Protein AF-A0A212UH85-F1 (afdb_monomer)

Nearest PDB structures (foldseek):
  5zw9-assembly1_A  TM=4.963E-01  e=9.815E-01  Salmonella enterica
  8fmw-assembly1_W  TM=6.168E-01  e=3.465E+00  Borreliella burgdorferi B31
  7vt0-assembly1_B  TM=3.261E-01  e=3.089E+00  Homo sapiens

Foldseek 3Di:
DQDKWKWWQFPVLDIHIDDPDDDDDPGQTFKMKTWDFDDQPPVNQETDTDIWIAGSVRHTDPFCWDDDPQKTKGKDGPVPQDDDDPDCPDSYKDWIWIWIAGNVRDIDIDIFIDHDRDCVSVVLVSQLVVCCVVPNDSVVSNVVSVVVD

Solvent-accessible surface area (backbone atoms only — not comparable to full-atom values): 8834 Å² total; per-residue (Å²): 134,87,74,64,48,42,29,42,29,30,74,82,62,50,65,44,71,67,56,101,78,68,85,73,70,100,53,56,62,60,30,33,40,38,41,37,67,73,50,60,41,99,82,70,40,37,64,46,65,51,76,47,37,20,38,68,85,69,48,73,45,93,52,56,58,48,80,52,99,60,32,42,36,38,47,59,55,76,91,69,39,79,72,86,70,94,78,83,86,62,75,58,56,35,68,48,48,32,39,35,34,41,79,89,68,52,76,47,79,47,78,34,69,28,70,64,100,71,64,53,34,56,50,50,50,39,52,32,53,51,39,18,70,77,73,41,60,57,69,56,21,50,52,55,56,63,70,79,108

Organism: NCBI:txid89968

pLDDT: mean 71.27, std 12.76, range [41.94, 88.5]

Radius of gyration: 15.38 Å; Cα contacts (8 Å, |Δi|>4): 253; chains: 1; bounding box: 40×34×36 Å

Mean predicted aligned error: 9.51 Å

Secondary structure (DSSP, 8-state):
----EEEEEETTS-EEE--TT----SSPEEEEEEEEEEEE-TTSS-EEEEEEEEETTS-EESSSEEEETTEEEEEPPGGGSPPPPS----TTEEEEEEEEE-TTS-EEEEEEEEESSS-HHHHHHHHHHHHHHHHS-HHHHHHHHHH--

Structure (mmCIF, N/CA/C/O backbone):
data_AF-A0A212UH85-F1
#
_entry.id   AF-A0A212UH85-F1
#
loop_
_atom_site.group_PDB
_atom_site.id
_atom_site.type_symbol
_atom_site.label_atom_id
_atom_site.label_alt_id
_atom_site.label_comp_id
_atom_site.label_asym_id
_atom_site.label_entity_id
_atom_site.label_seq_id
_atom_site.pdbx_PDB_ins_code
_atom_site.Cartn_x
_atom_site.Cartn_y
_atom_site.Cartn_z
_atom_site.occupancy
_atom_site.B_iso_or_equiv
_atom_site.auth_seq_id
_atom_site.auth_comp_id
_atom_site.auth_asym_id
_atom_site.auth_atom_id
_atom_site.pdbx_PDB_model_num
ATOM 1 N N . MET A 1 1 ? 11.930 -10.480 -16.626 1.00 49.50 1 MET A N 1
ATOM 2 C CA . MET A 1 1 ? 10.853 -9.567 -17.062 1.00 49.50 1 MET A CA 1
ATOM 3 C C . MET A 1 1 ? 10.078 -9.143 -15.832 1.00 49.50 1 MET A C 1
ATOM 5 O O . MET A 1 1 ? 9.666 -10.017 -15.081 1.00 49.50 1 MET A O 1
ATOM 9 N N . HIS A 1 2 ? 9.948 -7.841 -15.584 1.00 57.91 2 HIS A N 1
ATOM 10 C CA . HIS A 1 2 ? 9.034 -7.328 -14.560 1.00 57.91 2 HIS A CA 1
ATOM 11 C C . HIS A 1 2 ? 7.666 -7.155 -15.212 1.00 57.91 2 HIS A C 1
ATOM 13 O O . HIS A 1 2 ? 7.590 -6.634 -16.323 1.00 57.91 2 HIS A O 1
ATOM 19 N N . SER A 1 3 ? 6.616 -7.647 -14.564 1.00 61.59 3 SER A N 1
ATOM 20 C CA . SER A 1 3 ? 5.264 -7.659 -15.124 1.00 61.59 3 SER A CA 1
ATOM 21 C C . SER A 1 3 ? 4.370 -6.730 -14.326 1.00 61.59 3 SER A C 1
ATOM 23 O O . SER A 1 3 ? 4.424 -6.739 -13.097 1.00 61.59 3 SER A O 1
ATOM 25 N N . ASN A 1 4 ? 3.533 -5.970 -15.028 1.00 73.19 4 ASN A N 1
ATOM 26 C CA . ASN A 1 4 ? 2.427 -5.239 -14.421 1.00 73.19 4 ASN A CA 1
ATOM 27 C C . ASN A 1 4 ? 1.501 -6.227 -13.708 1.00 73.19 4 ASN A C 1
ATOM 29 O O . ASN A 1 4 ? 1.344 -7.371 -14.145 1.00 73.19 4 ASN A O 1
ATOM 33 N N . PHE A 1 5 ? 0.895 -5.796 -12.609 1.00 74.44 5 PHE A N 1
ATOM 34 C CA . PHE A 1 5 ? -0.055 -6.621 -11.873 1.00 74.44 5 PHE A CA 1
ATOM 35 C C . PHE A 1 5 ? -1.123 -5.768 -11.206 1.00 74.44 5 PHE A C 1
ATOM 37 O O . PHE A 1 5 ? -0.920 -4.584 -10.936 1.00 74.44 5 PHE A O 1
ATOM 44 N N . VAL A 1 6 ? -2.258 -6.400 -10.925 1.00 79.00 6 VAL A N 1
ATOM 45 C CA . VAL A 1 6 ? -3.351 -5.806 -10.160 1.00 79.00 6 VAL A CA 1
ATOM 46 C C . VAL A 1 6 ? -3.398 -6.480 -8.800 1.00 79.00 6 VAL A C 1
ATOM 48 O O . VAL A 1 6 ? -3.231 -7.693 -8.700 1.00 79.00 6 VAL A O 1
ATOM 51 N N . MET A 1 7 ? -3.618 -5.702 -7.751 1.00 81.25 7 MET A N 1
ATOM 52 C CA . MET A 1 7 ? -3.973 -6.221 -6.437 1.00 81.25 7 MET A CA 1
ATOM 53 C C . MET A 1 7 ? -5.423 -5.873 -6.132 1.00 81.25 7 MET A C 1
ATOM 55 O O . MET A 1 7 ? -5.834 -4.739 -6.370 1.00 81.25 7 MET A O 1
ATOM 59 N N . ALA A 1 8 ? -6.172 -6.823 -5.587 1.00 82.69 8 ALA A N 1
ATOM 60 C CA . ALA A 1 8 ? -7.470 -6.571 -4.984 1.00 82.69 8 ALA A CA 1
ATOM 61 C C . ALA A 1 8 ? -7.296 -6.320 -3.487 1.00 82.69 8 ALA A C 1
ATOM 63 O O . ALA A 1 8 ? -6.553 -7.036 -2.813 1.00 82.69 8 ALA A O 1
ATOM 64 N N . VAL A 1 9 ? -7.988 -5.305 -2.984 1.00 79.75 9 VAL A N 1
ATOM 65 C CA . VAL A 1 9 ? -8.064 -4.963 -1.565 1.00 79.75 9 VAL A CA 1
ATOM 66 C C . VAL A 1 9 ? -9.442 -5.362 -1.068 1.00 79.75 9 VAL A C 1
ATOM 68 O O . VAL A 1 9 ? -10.449 -4.906 -1.607 1.00 79.75 9 VAL A O 1
ATOM 71 N N . TYR A 1 10 ? -9.485 -6.204 -0.046 1.00 81.50 10 TYR A N 1
ATOM 72 C CA . TYR A 1 10 ? -10.713 -6.734 0.530 1.00 81.50 10 TYR A CA 1
ATOM 73 C C . TYR A 1 10 ? -11.102 -5.975 1.795 1.00 81.50 10 TYR A C 1
ATOM 75 O O . TYR A 1 10 ? -10.247 -5.453 2.513 1.00 81.50 10 TYR A O 1
ATOM 83 N N . SER A 1 11 ? -12.393 -5.973 2.121 1.00 78.56 11 SER A N 1
ATOM 84 C CA . SER A 1 11 ? -12.940 -5.360 3.335 1.00 78.56 11 SER A CA 1
ATOM 85 C C . SER A 1 11 ? -12.400 -5.980 4.632 1.00 78.56 11 SER A C 1
ATOM 87 O O . SER A 1 11 ? -12.463 -5.357 5.685 1.00 78.56 11 SER A O 1
ATOM 89 N N . THR A 1 12 ? -11.796 -7.172 4.568 1.00 75.88 12 THR A N 1
ATOM 90 C CA . THR A 1 12 ? -11.076 -7.833 5.677 1.00 75.88 12 THR A CA 1
ATOM 91 C C . THR A 1 12 ? -9.681 -7.256 5.951 1.00 75.88 1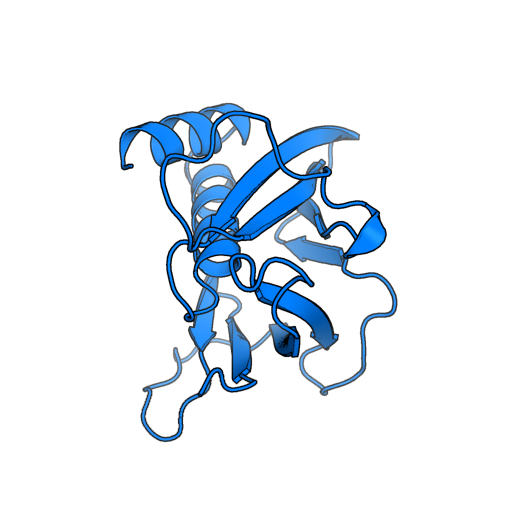2 THR A C 1
ATOM 93 O O . THR A 1 12 ? -9.008 -7.658 6.912 1.00 75.88 12 THR A O 1
ATOM 96 N N . GLY A 1 13 ? -9.210 -6.350 5.092 1.00 68.12 13 GLY A N 1
ATOM 97 C CA . GLY A 1 13 ? -7.858 -5.787 5.125 1.00 68.12 13 GLY A CA 1
ATOM 98 C C . GLY A 1 13 ? -6.807 -6.664 4.469 1.00 68.12 13 GLY A C 1
ATOM 99 O O . GLY A 1 13 ? -5.613 -6.394 4.583 1.00 68.12 13 GLY A O 1
ATOM 100 N N . GLU A 1 14 ? -7.236 -7.718 3.782 1.00 74.06 14 GLU A N 1
ATOM 101 C CA . GLU A 1 14 ? -6.358 -8.518 2.945 1.00 74.06 14 GLU A CA 1
ATOM 102 C C . GLU A 1 14 ? -6.138 -7.815 1.605 1.00 74.06 14 GLU A C 1
ATOM 104 O O . GLU A 1 14 ? -7.068 -7.292 0.993 1.00 74.06 14 GLU A O 1
ATOM 109 N N . ALA A 1 15 ? -4.890 -7.817 1.144 1.00 76.81 15 ALA A N 1
ATOM 110 C CA . ALA A 1 15 ? -4.525 -7.373 -0.191 1.00 76.81 15 ALA A CA 1
ATOM 111 C C . ALA A 1 15 ? -3.916 -8.559 -0.934 1.00 76.81 15 ALA A C 1
ATOM 113 O O . ALA A 1 15 ? -2.888 -9.095 -0.517 1.00 76.81 15 ALA A O 1
ATOM 114 N N . VAL A 1 16 ? -4.569 -8.976 -2.015 1.00 77.06 16 VAL A N 1
ATOM 115 C CA . VAL A 1 16 ? -4.200 -10.170 -2.779 1.00 77.06 16 VAL A CA 1
ATOM 116 C C . VAL A 1 16 ? -3.815 -9.747 -4.183 1.00 77.06 16 VAL A C 1
ATOM 118 O O . VAL A 1 16 ? -4.550 -9.019 -4.854 1.00 77.06 16 VAL A O 1
ATOM 121 N N . LYS A 1 17 ? -2.649 -10.194 -4.643 1.00 77.88 17 LYS A N 1
ATOM 122 C CA . LYS A 1 17 ? -2.240 -9.998 -6.030 1.00 77.88 17 LYS A CA 1
ATOM 123 C C . LYS A 1 17 ? -3.134 -10.863 -6.909 1.00 77.88 17 LYS A C 1
ATOM 125 O O . LYS A 1 17 ? -3.091 -12.080 -6.829 1.00 77.88 17 LYS A O 1
ATOM 130 N N . LEU A 1 18 ? -3.889 -10.251 -7.809 1.00 75.38 18 LEU A N 1
ATOM 131 C CA . LEU A 1 18 ? -4.705 -10.994 -8.755 1.00 75.38 18 LEU A CA 1
ATOM 132 C C . LEU A 1 18 ? -3.789 -11.733 -9.733 1.00 75.38 18 LEU A C 1
ATOM 134 O O . LEU A 1 18 ? -3.230 -11.165 -10.672 1.00 75.38 18 LEU A O 1
ATOM 138 N N . THR A 1 19 ? -3.613 -13.021 -9.473 1.00 70.75 19 THR A N 1
ATOM 139 C CA . THR A 1 19 ? -3.060 -13.991 -10.412 1.00 70.75 19 THR A CA 1
ATOM 140 C C . THR A 1 19 ? -4.150 -15.004 -10.749 1.00 70.75 19 THR A C 1
ATOM 142 O O . THR A 1 19 ? -5.119 -15.151 -10.009 1.00 70.75 19 THR A O 1
ATOM 145 N N . LEU A 1 20 ? -4.009 -15.708 -11.873 1.00 55.16 20 LEU A N 1
ATOM 146 C CA . LEU A 1 20 ? -5.010 -16.653 -12.396 1.00 55.16 20 LEU A CA 1
ATOM 147 C C . LEU A 1 20 ? -5.396 -17.809 -11.440 1.00 55.16 20 LEU A C 1
ATOM 149 O O . LEU A 1 20 ? -6.263 -18.598 -11.801 1.00 55.16 20 LEU A O 1
ATOM 153 N N . ALA A 1 21 ? -4.775 -17.950 -10.262 1.00 51.28 21 ALA A N 1
ATOM 154 C CA . ALA A 1 21 ? -4.855 -19.164 -9.448 1.00 51.28 21 ALA A CA 1
ATOM 155 C C . ALA A 1 21 ? -5.148 -18.966 -7.945 1.00 51.28 21 ALA A C 1
ATOM 157 O O . ALA A 1 21 ? -5.154 -19.955 -7.212 1.00 51.28 21 ALA A O 1
ATOM 158 N N . GLU A 1 22 ? -5.388 -17.749 -7.450 1.00 60.25 22 GLU A N 1
ATOM 159 C CA . GLU A 1 22 ? -5.558 -17.542 -6.002 1.00 60.25 22 GLU A CA 1
ATOM 160 C C . GLU A 1 22 ? -7.024 -17.595 -5.554 1.00 60.25 22 GLU A C 1
ATOM 162 O O . GLU A 1 22 ? -7.920 -17.022 -6.177 1.00 60.25 22 GLU A O 1
ATOM 167 N N . ARG A 1 23 ? -7.272 -18.301 -4.439 1.00 58.94 23 ARG A N 1
ATOM 168 C CA . ARG A 1 23 ? -8.564 -18.260 -3.747 1.00 58.94 23 ARG A CA 1
ATOM 169 C C . ARG A 1 23 ? -8.757 -16.856 -3.199 1.00 58.94 23 ARG A C 1
ATOM 171 O O . ARG A 1 23 ? -8.034 -16.437 -2.300 1.00 58.94 23 ARG A O 1
ATOM 178 N N . LEU A 1 24 ? -9.750 -16.165 -3.738 1.00 65.06 24 LEU A N 1
ATOM 179 C CA . LEU A 1 24 ? -10.157 -14.870 -3.225 1.00 65.06 24 LEU A CA 1
ATOM 180 C C . LEU A 1 24 ? -10.747 -15.066 -1.819 1.00 65.06 24 LEU A C 1
ATOM 182 O O . LEU A 1 24 ? -11.526 -16.007 -1.616 1.00 65.06 24 LEU A O 1
ATOM 186 N N . PRO A 1 25 ? -10.400 -14.205 -0.851 1.00 64.50 25 PRO A N 1
ATOM 187 C CA . PRO A 1 25 ? -11.142 -14.095 0.392 1.00 64.50 25 PRO A CA 1
ATOM 188 C C . PRO A 1 25 ? -12.635 -13.968 0.083 1.00 64.50 25 PRO A C 1
ATOM 190 O O . PRO A 1 25 ? -13.013 -13.249 -0.839 1.00 64.50 25 PRO A O 1
ATOM 193 N N . GLY A 1 26 ? -13.502 -14.632 0.851 1.00 72.00 26 GLY A N 1
ATOM 194 C CA . GLY A 1 26 ? -14.964 -14.514 0.714 1.00 72.00 26 GLY A CA 1
ATOM 195 C C . GLY A 1 26 ? -15.524 -13.141 1.120 1.00 72.00 26 GLY A C 1
ATOM 196 O O . GLY A 1 26 ? -16.677 -13.046 1.525 1.00 72.00 26 GLY A O 1
ATOM 197 N N . ALA A 1 27 ? -14.692 -12.103 1.081 1.00 79.94 27 ALA A N 1
ATOM 198 C CA . ALA A 1 27 ? -14.965 -10.746 1.512 1.00 79.94 27 ALA A CA 1
ATOM 199 C C . ALA A 1 27 ? -15.204 -9.822 0.309 1.00 79.94 27 ALA A C 1
ATOM 201 O O . ALA A 1 27 ? -14.827 -10.130 -0.822 1.00 79.94 27 ALA A O 1
ATOM 202 N N . GLU A 1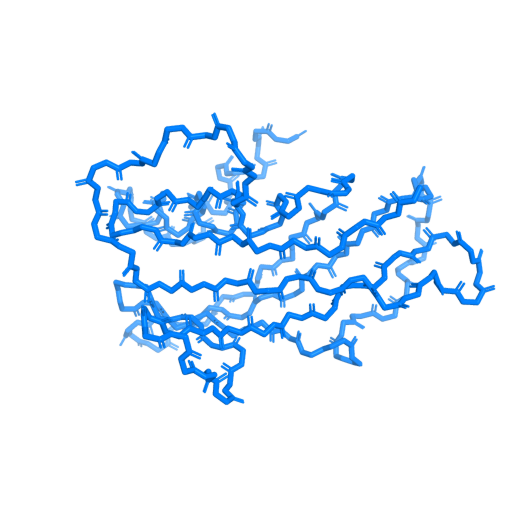 28 ? -15.829 -8.671 0.554 1.00 84.25 28 GLU A N 1
ATOM 203 C CA . GLU A 1 28 ? -16.076 -7.666 -0.483 1.00 84.25 28 GLU A CA 1
ATOM 204 C C . GLU A 1 28 ? -14.762 -7.003 -0.916 1.00 84.25 28 GLU A C 1
ATOM 206 O O . GLU A 1 28 ? -13.949 -6.629 -0.073 1.00 84.25 28 GLU A O 1
ATOM 211 N N . VAL A 1 29 ? -14.558 -6.823 -2.223 1.00 84.06 29 VAL A N 1
ATOM 212 C CA . VAL A 1 29 ? -13.458 -6.002 -2.745 1.00 84.06 29 VAL A CA 1
ATOM 213 C C . VAL A 1 29 ? -13.843 -4.531 -2.644 1.00 84.06 29 VAL A C 1
ATOM 215 O O . VAL A 1 29 ? -14.901 -4.133 -3.124 1.00 84.06 29 VAL A O 1
ATOM 218 N N . ILE A 1 30 ? -12.970 -3.720 -2.052 1.00 80.50 30 ILE A N 1
ATOM 219 C CA . ILE A 1 30 ? -13.202 -2.285 -1.842 1.00 80.50 30 ILE A CA 1
ATOM 220 C C . ILE A 1 30 ? -12.383 -1.405 -2.790 1.00 80.50 30 ILE A C 1
ATOM 222 O O . ILE A 1 30 ? -12.803 -0.296 -3.110 1.00 80.50 30 ILE A O 1
ATOM 226 N N . ALA A 1 31 ? -11.234 -1.893 -3.262 1.00 82.44 31 ALA A N 1
ATOM 227 C CA . ALA A 1 31 ? -10.385 -1.175 -4.204 1.00 82.44 31 ALA A CA 1
ATOM 228 C C . ALA A 1 31 ? -9.497 -2.138 -4.998 1.00 82.44 31 ALA A C 1
ATOM 230 O O . ALA A 1 31 ? -9.157 -3.229 -4.532 1.00 82.44 31 ALA A O 1
ATOM 231 N N . PHE A 1 32 ? -9.052 -1.686 -6.166 1.00 82.88 32 PHE A N 1
ATOM 232 C CA . PHE A 1 32 ? -7.979 -2.312 -6.925 1.00 82.88 32 PHE A CA 1
ATOM 233 C C . PHE A 1 32 ? -6.783 -1.376 -7.044 1.00 82.88 32 PHE A C 1
ATOM 235 O O . PHE A 1 32 ? -6.914 -0.160 -7.176 1.00 82.88 32 PHE A O 1
ATOM 242 N N . ILE A 1 33 ? -5.591 -1.962 -7.033 1.00 79.81 33 ILE A N 1
ATOM 243 C CA . ILE A 1 33 ? -4.331 -1.240 -7.190 1.00 79.81 33 ILE A CA 1
ATOM 244 C C . ILE A 1 33 ? -3.631 -1.804 -8.412 1.00 79.81 33 ILE A C 1
ATOM 246 O O . ILE A 1 33 ? -3.182 -2.950 -8.401 1.00 79.81 33 ILE A O 1
ATOM 250 N N . HIS A 1 34 ? -3.540 -1.007 -9.470 1.00 78.25 34 HIS A N 1
ATOM 251 C CA . HIS A 1 34 ? -2.754 -1.356 -10.642 1.00 78.25 34 HIS A CA 1
ATOM 252 C C . HIS A 1 34 ? -1.322 -0.866 -10.451 1.00 78.25 34 HIS A C 1
ATOM 254 O O . HIS A 1 34 ? -1.079 0.334 -10.327 1.00 78.25 34 HIS A O 1
ATOM 260 N N . CYS A 1 35 ? -0.385 -1.806 -10.433 1.00 75.00 35 CYS A N 1
ATOM 261 C CA . CYS A 1 35 ? 1.042 -1.557 -10.326 1.00 75.00 35 CYS A CA 1
ATOM 262 C C . CYS A 1 35 ? 1.662 -1.698 -11.717 1.00 75.00 35 CYS A C 1
ATOM 264 O O . CYS A 1 35 ? 1.772 -2.811 -12.240 1.00 75.00 35 CYS A O 1
ATOM 266 N N . VAL A 1 36 ? 2.074 -0.579 -12.308 1.00 71.56 36 VAL A N 1
ATOM 267 C CA . VAL A 1 36 ? 2.696 -0.548 -13.634 1.00 71.56 36 VAL A CA 1
ATOM 268 C C . VAL A 1 36 ? 4.197 -0.416 -13.474 1.00 71.56 36 VAL A C 1
ATOM 270 O O . VAL A 1 36 ? 4.686 0.544 -12.882 1.00 71.56 36 VAL A O 1
ATOM 273 N N . TYR A 1 37 ? 4.928 -1.382 -14.016 1.00 67.25 37 TYR A N 1
ATOM 274 C CA . TYR A 1 37 ? 6.363 -1.283 -14.187 1.00 67.25 37 TYR A CA 1
ATOM 275 C C . TYR A 1 37 ? 6.668 -0.299 -15.318 1.00 67.25 37 TYR A C 1
ATOM 277 O O . TYR A 1 37 ? 6.266 -0.520 -16.457 1.00 67.25 37 TYR A O 1
ATOM 285 N N . ASP A 1 38 ? 7.364 0.787 -14.992 1.00 62.91 38 ASP A N 1
ATOM 286 C CA . ASP A 1 38 ? 7.622 1.874 -15.939 1.00 62.91 38 ASP A CA 1
ATOM 287 C C . ASP A 1 38 ? 8.967 1.671 -16.662 1.00 62.91 38 ASP A C 1
ATOM 289 O O . ASP A 1 38 ? 9.015 1.439 -17.866 1.00 62.91 38 ASP A O 1
ATOM 293 N N . ALA A 1 39 ? 10.079 1.664 -15.921 1.00 54.81 39 ALA A N 1
ATOM 294 C CA . ALA A 1 39 ? 11.416 1.402 -16.459 1.00 54.81 39 ALA A CA 1
ATOM 295 C C . ALA A 1 39 ? 12.430 1.175 -15.324 1.00 54.81 39 ALA A C 1
ATOM 297 O O . ALA A 1 39 ? 12.179 1.583 -14.178 1.00 54.81 39 ALA A O 1
ATOM 298 N N . PRO A 1 40 ? 13.599 0.561 -15.604 1.00 56.09 40 PRO A N 1
ATOM 299 C CA . PRO A 1 40 ? 14.738 0.712 -14.714 1.00 56.09 40 PRO A CA 1
ATOM 300 C C . PRO A 1 40 ? 15.195 2.181 -14.714 1.00 56.09 40 PRO A C 1
ATOM 302 O O . PRO A 1 40 ? 15.033 2.897 -15.703 1.00 56.09 40 PRO A O 1
ATOM 305 N N . THR A 1 41 ? 15.793 2.651 -13.621 1.00 52.03 41 THR A N 1
ATOM 306 C CA . THR A 1 41 ? 16.522 3.925 -13.632 1.00 52.03 41 THR A CA 1
ATOM 307 C C . THR A 1 41 ? 17.569 3.949 -14.743 1.00 52.03 41 THR A C 1
ATOM 309 O O . THR A 1 41 ? 18.063 2.890 -15.126 1.00 52.03 41 THR A O 1
ATOM 312 N N . PRO A 1 42 ? 18.030 5.135 -15.183 1.00 51.00 42 PRO A N 1
ATOM 313 C CA . PRO A 1 42 ? 19.202 5.244 -16.058 1.00 51.00 42 PRO A CA 1
ATOM 314 C C . PRO A 1 42 ? 20.434 4.482 -15.531 1.00 51.00 42 PRO A C 1
ATOM 316 O O . PRO A 1 42 ? 21.269 4.031 -16.303 1.00 51.00 42 PRO A O 1
ATOM 319 N N . SER A 1 43 ? 20.529 4.290 -14.209 1.00 54.03 43 SER A N 1
ATOM 320 C CA . SER A 1 43 ? 21.568 3.488 -13.553 1.00 54.03 43 SER A CA 1
ATOM 321 C C . SER A 1 43 ? 21.345 1.968 -13.589 1.00 54.03 43 SER A C 1
ATOM 323 O O . SER A 1 43 ? 22.187 1.235 -13.080 1.00 54.03 43 SER A O 1
ATOM 325 N N . GLY A 1 44 ? 20.219 1.481 -14.120 1.00 49.78 44 GLY A N 1
ATOM 326 C CA . GLY A 1 44 ? 19.867 0.059 -14.227 1.00 49.78 44 GLY A CA 1
ATOM 327 C C . GLY A 1 44 ? 19.521 -0.634 -12.905 1.00 49.78 44 GLY A C 1
ATOM 328 O O . GLY A 1 44 ? 19.259 -1.832 -12.896 1.00 49.78 44 GLY A O 1
ATOM 329 N N . LYS A 1 45 ? 19.549 0.098 -11.789 1.00 49.31 45 LYS A N 1
ATOM 330 C CA . LYS A 1 45 ? 19.571 -0.469 -10.433 1.00 49.31 45 LYS A CA 1
ATOM 331 C C . LYS A 1 45 ? 18.295 -0.231 -9.624 1.00 49.31 45 LYS A C 1
ATOM 333 O O . LYS A 1 45 ? 18.098 -0.892 -8.616 1.00 49.31 45 LYS A O 1
ATOM 338 N N . ASN A 1 46 ? 17.413 0.677 -10.043 1.00 48.84 46 ASN A N 1
ATOM 339 C CA . ASN A 1 46 ? 16.128 0.864 -9.367 1.00 48.84 46 ASN A CA 1
ATOM 340 C C . ASN A 1 46 ? 14.981 0.633 -10.342 1.00 48.84 46 ASN A C 1
ATOM 342 O O . ASN A 1 46 ? 15.090 0.939 -11.524 1.00 48.84 46 ASN A O 1
ATOM 346 N N . HIS A 1 47 ? 13.870 0.120 -9.828 1.00 53.34 47 HIS A N 1
ATOM 347 C CA . HIS A 1 47 ? 12.645 -0.104 -10.583 1.00 53.34 47 HIS A CA 1
ATOM 348 C C . HIS A 1 47 ? 11.601 0.902 -10.111 1.00 53.34 47 HIS A C 1
ATOM 350 O O . HIS A 1 47 ? 11.343 0.997 -8.911 1.00 53.34 47 HIS A O 1
ATOM 356 N N . TYR A 1 48 ? 11.007 1.643 -11.043 1.00 55.09 48 TYR A N 1
ATOM 357 C CA . TYR A 1 48 ? 9.871 2.503 -10.734 1.00 55.09 48 TYR A CA 1
ATOM 358 C C . TYR A 1 48 ? 8.572 1.761 -11.005 1.00 55.09 48 TYR A C 1
ATOM 360 O O . TYR A 1 48 ? 8.398 1.178 -12.077 1.00 55.09 48 TYR A O 1
ATOM 368 N N . TYR A 1 49 ? 7.666 1.828 -10.035 1.00 59.31 49 TYR A N 1
ATOM 369 C CA . TYR A 1 49 ? 6.277 1.459 -10.235 1.00 59.31 49 TYR A CA 1
ATOM 370 C C . TYR A 1 49 ? 5.429 2.721 -10.161 1.00 59.31 49 TYR A C 1
ATOM 372 O O . TYR A 1 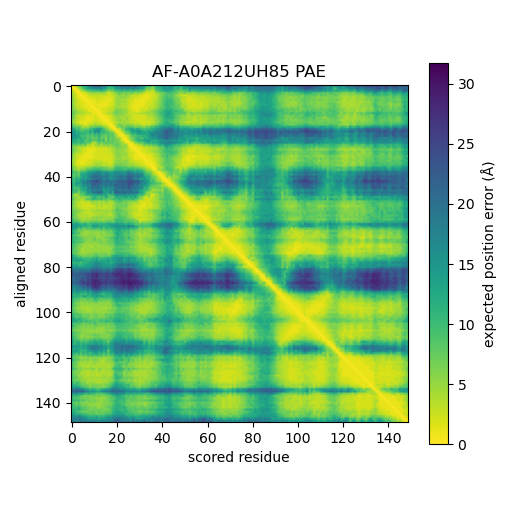49 ? 5.545 3.487 -9.206 1.00 59.31 49 TYR A O 1
ATOM 380 N N . SER A 1 50 ? 4.598 2.961 -11.168 1.00 65.06 50 SER A N 1
ATOM 381 C CA . SER A 1 50 ? 3.469 3.870 -11.006 1.00 65.06 50 SER A CA 1
ATOM 382 C C . SER A 1 50 ? 2.278 3.071 -10.489 1.00 65.06 50 SER A C 1
ATOM 384 O O . SER A 1 50 ? 2.137 1.875 -10.761 1.00 65.06 50 SER A O 1
ATOM 386 N N . TYR A 1 51 ? 1.447 3.732 -9.691 1.00 71.25 51 TYR A N 1
ATOM 387 C CA . TYR A 1 51 ? 0.246 3.131 -9.135 1.00 71.25 51 TYR A CA 1
ATOM 388 C C . TYR A 1 51 ? -0.966 3.901 -9.617 1.00 71.25 51 TYR A C 1
ATOM 390 O O . TYR A 1 51 ? -0.937 5.129 -9.713 1.00 71.25 51 TYR A O 1
ATOM 398 N N . SER A 1 52 ? -2.025 3.170 -9.922 1.00 77.00 52 SER A N 1
ATOM 399 C CA . SER A 1 52 ? -3.356 3.727 -10.124 1.00 77.00 52 SER A CA 1
ATOM 400 C C . SER A 1 52 ? -4.309 2.985 -9.206 1.00 77.00 52 SER A C 1
ATOM 402 O O . SER A 1 52 ? -4.308 1.753 -9.172 1.00 77.00 52 SER A O 1
ATOM 404 N N . LEU A 1 53 ? -5.062 3.748 -8.421 1.00 80.00 53 LEU A N 1
ATOM 405 C CA . LEU A 1 53 ? -6.112 3.219 -7.567 1.00 80.00 53 LEU A CA 1
ATOM 406 C C . LEU A 1 53 ? -7.420 3.237 -8.341 1.00 80.00 53 LEU A C 1
ATOM 408 O O . LEU A 1 53 ? -7.725 4.212 -9.026 1.00 80.00 53 LEU A O 1
ATOM 412 N N . PHE A 1 54 ? -8.176 2.162 -8.206 1.00 82.94 54 PHE A N 1
ATOM 413 C CA . PHE A 1 54 ? -9.511 2.028 -8.753 1.00 82.94 54 PHE A CA 1
ATOM 414 C C . PHE A 1 54 ? -10.458 1.613 -7.637 1.00 82.94 54 PHE A C 1
ATOM 416 O O . PHE A 1 54 ? -10.059 0.886 -6.723 1.00 82.94 54 PHE A O 1
ATOM 423 N N . ASP A 1 55 ? -11.699 2.069 -7.702 1.00 82.94 55 ASP A N 1
ATOM 424 C CA . ASP A 1 55 ? -12.749 1.585 -6.818 1.00 82.94 55 ASP A CA 1
ATOM 425 C C . ASP A 1 55 ? -13.170 0.149 -7.196 1.00 82.94 55 ASP A C 1
ATOM 427 O O . ASP A 1 55 ? -12.649 -0.464 -8.134 1.00 82.94 55 ASP A O 1
ATOM 431 N N . LYS A 1 56 ? -14.145 -0.406 -6.473 1.00 80.44 56 LYS A N 1
ATOM 432 C CA . LYS A 1 56 ? -14.683 -1.747 -6.748 1.00 80.44 56 LYS A CA 1
ATOM 433 C C . LYS A 1 56 ? -15.377 -1.897 -8.111 1.00 80.44 56 LYS A C 1
ATOM 435 O O . LYS A 1 56 ? -15.579 -3.024 -8.555 1.00 80.44 56 LYS A O 1
ATOM 440 N N . ASN A 1 57 ? -15.722 -0.791 -8.771 1.00 84.00 57 ASN A N 1
ATOM 441 C CA . ASN A 1 57 ? -16.327 -0.751 -10.103 1.00 84.00 57 ASN A CA 1
ATOM 442 C C . ASN A 1 57 ? -15.287 -0.514 -11.212 1.00 84.00 57 ASN A C 1
ATOM 444 O O . ASN A 1 57 ? -15.664 -0.354 -12.371 1.00 84.00 57 ASN A O 1
ATOM 448 N N . PHE A 1 58 ? -13.992 -0.529 -10.876 1.00 79.50 58 PHE A N 1
ATOM 449 C CA . PHE A 1 58 ? -12.883 -0.205 -11.775 1.00 79.50 58 PHE A CA 1
ATOM 450 C C . PHE A 1 58 ? -12.871 1.252 -12.267 1.00 79.50 58 PHE A C 1
ATOM 452 O O . PHE A 1 58 ? -12.243 1.557 -13.283 1.00 79.50 58 PHE A O 1
ATOM 459 N N . GLU A 1 59 ? -13.500 2.175 -11.540 1.00 85.50 59 GLU A N 1
ATOM 460 C CA . GLU A 1 59 ? -13.373 3.609 -11.788 1.00 85.50 59 GLU A CA 1
ATOM 461 C C . GLU A 1 59 ? -12.107 4.149 -11.121 1.00 85.50 59 GLU A C 1
ATOM 463 O O . GLU A 1 59 ? -11.827 3.877 -9.952 1.00 85.50 59 GLU A O 1
ATOM 468 N N . GLN A 1 60 ? -11.304 4.908 -11.871 1.00 80.62 60 GLN A N 1
ATOM 469 C CA . GLN A 1 60 ? -10.036 5.4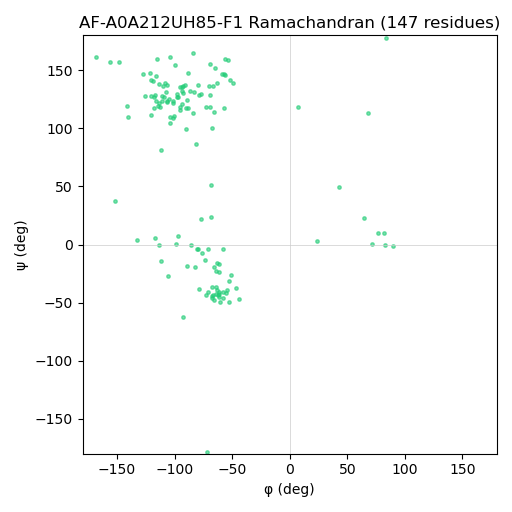29 -11.368 1.00 80.62 60 GLN A CA 1
ATOM 470 C C . GLN A 1 60 ? -10.259 6.494 -10.285 1.00 80.62 60 GLN A C 1
ATOM 472 O O . GLN A 1 60 ? -10.932 7.501 -10.500 1.00 80.62 60 GLN A O 1
ATOM 477 N N . ILE A 1 61 ? -9.594 6.323 -9.143 1.00 78.94 61 ILE A N 1
ATOM 478 C CA . ILE A 1 61 ? -9.555 7.304 -8.060 1.00 78.94 61 ILE A CA 1
ATOM 479 C C . ILE A 1 61 ? -8.446 8.316 -8.386 1.00 78.94 61 ILE A C 1
ATOM 481 O O . ILE A 1 61 ? -7.260 7.990 -8.424 1.00 78.94 61 ILE A O 1
ATOM 485 N N . ASN A 1 62 ? -8.834 9.567 -8.652 1.00 64.31 62 ASN A N 1
ATOM 486 C CA . ASN A 1 62 ? -7.946 10.613 -9.192 1.00 64.31 62 ASN A CA 1
ATOM 487 C C . ASN A 1 62 ? -6.803 11.049 -8.259 1.00 64.31 62 ASN A C 1
ATOM 489 O O . ASN A 1 62 ? -5.818 11.643 -8.705 1.00 64.31 62 ASN A O 1
ATOM 493 N N . SER A 1 63 ? -6.917 10.772 -6.963 1.00 67.31 63 SER A N 1
ATOM 494 C CA . SER A 1 63 ? -5.819 10.935 -6.015 1.00 67.31 63 SER A CA 1
ATOM 495 C C . SER A 1 63 ? -5.311 9.541 -5.665 1.00 67.31 63 SER A C 1
ATOM 497 O O . SER A 1 63 ? -6.123 8.649 -5.459 1.00 67.31 63 SER A O 1
ATOM 499 N N . ASN A 1 64 ? -3.990 9.327 -5.596 1.00 73.56 64 ASN A N 1
ATOM 500 C CA . ASN A 1 64 ? -3.385 8.083 -5.084 1.00 73.56 64 ASN A CA 1
ATOM 501 C C . ASN A 1 64 ? -3.627 7.955 -3.565 1.00 73.56 64 ASN A C 1
ATOM 503 O O . ASN A 1 64 ? -2.697 7.837 -2.770 1.00 73.56 64 ASN A O 1
ATOM 507 N N . CYS A 1 65 ? -4.884 8.101 -3.178 1.00 78.50 65 CYS A N 1
ATOM 508 C CA . CYS A 1 65 ? -5.420 8.205 -1.854 1.00 78.50 65 CYS A CA 1
ATOM 509 C C . CYS A 1 65 ? -6.271 6.968 -1.627 1.00 78.50 65 CYS A C 1
ATOM 511 O O . CYS A 1 65 ? -7.241 6.729 -2.343 1.00 78.50 65 CYS A O 1
ATOM 513 N N . LEU A 1 66 ? -5.880 6.189 -0.6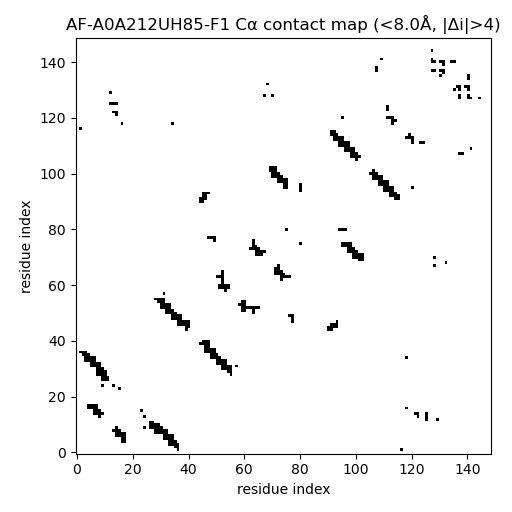35 1.00 80.25 66 LEU A N 1
ATOM 514 C CA . LEU A 1 66 ? -6.651 5.069 -0.143 1.00 80.25 66 LEU A CA 1
ATOM 515 C C . LEU A 1 66 ? -7.242 5.470 1.205 1.00 80.25 66 LEU A C 1
ATOM 517 O O . LEU A 1 66 ? -6.497 5.823 2.117 1.00 80.25 66 LEU A O 1
ATOM 521 N N . GLU A 1 67 ? -8.561 5.407 1.331 1.00 79.75 67 GLU A N 1
ATOM 522 C CA . GLU A 1 67 ? -9.232 5.565 2.619 1.00 79.75 67 GLU A CA 1
ATOM 523 C C . GLU A 1 67 ? -9.438 4.193 3.261 1.00 79.75 67 GLU A C 1
ATOM 525 O O . GLU A 1 67 ? -9.906 3.251 2.622 1.00 79.75 67 GLU A O 1
ATOM 530 N N . TRP A 1 68 ? -9.045 4.073 4.525 1.00 79.69 68 TRP A N 1
ATOM 531 C CA . TRP A 1 68 ? -9.117 2.845 5.306 1.00 79.69 68 TRP A CA 1
ATOM 532 C C . TRP A 1 68 ? -9.538 3.190 6.729 1.00 79.69 68 TRP A C 1
ATOM 534 O O . TRP A 1 68 ? -8.741 3.773 7.448 1.00 79.69 68 TRP A O 1
ATOM 544 N N . ASN A 1 69 ? -10.758 2.845 7.148 1.00 78.56 69 ASN A N 1
ATOM 545 C CA . ASN A 1 69 ? -11.222 2.972 8.542 1.00 78.56 69 ASN A CA 1
ATOM 546 C C . ASN A 1 69 ? -10.816 4.295 9.237 1.00 78.56 69 ASN A C 1
ATOM 548 O O . ASN A 1 69 ? -10.259 4.291 10.329 1.00 78.56 69 ASN A O 1
ATOM 552 N N . GLY A 1 70 ? -11.053 5.441 8.588 1.00 78.94 70 GLY A N 1
ATOM 553 C CA . GLY A 1 70 ? -10.708 6.762 9.140 1.00 78.94 70 GLY A CA 1
ATOM 554 C C . GLY A 1 70 ? -9.250 7.200 8.945 1.00 78.94 70 GLY A C 1
ATOM 555 O O . GLY A 1 70 ? -8.895 8.309 9.334 1.00 78.94 70 GLY A O 1
ATOM 556 N N . PHE A 1 71 ? -8.419 6.375 8.308 1.00 84.38 71 PHE A N 1
ATOM 557 C CA . PHE A 1 71 ? -7.086 6.730 7.832 1.00 84.38 71 PHE A CA 1
ATOM 558 C C . PHE A 1 71 ? -7.122 7.075 6.347 1.00 84.38 71 PHE A C 1
ATOM 560 O O . PHE A 1 71 ? -7.544 6.277 5.509 1.00 84.38 71 PHE A O 1
ATOM 567 N N . LYS A 1 72 ? -6.596 8.243 6.003 1.00 87.19 72 LYS A N 1
ATOM 568 C CA . LYS A 1 72 ? -6.399 8.685 4.630 1.00 87.19 72 LYS A CA 1
ATOM 569 C C . LYS A 1 72 ? -4.937 8.493 4.239 1.00 87.19 72 LYS A C 1
ATOM 571 O O . LYS A 1 72 ? -4.046 9.171 4.743 1.00 87.19 72 LYS A O 1
ATOM 576 N N . CYS A 1 73 ? -4.681 7.550 3.340 1.00 83.69 73 CYS A N 1
ATOM 577 C CA . CYS A 1 73 ? -3.340 7.129 2.947 1.00 83.69 73 CYS A CA 1
ATOM 578 C C . CYS A 1 73 ? -2.979 7.699 1.577 1.00 83.69 73 CYS A C 1
ATOM 580 O O . CYS A 1 73 ? -3.427 7.206 0.545 1.00 83.69 73 CYS A O 1
ATOM 582 N N . LEU A 1 74 ? -2.137 8.724 1.565 1.00 83.94 74 LEU A N 1
ATOM 583 C CA . LEU A 1 74 ? -1.657 9.413 0.375 1.00 83.94 74 LEU A CA 1
ATOM 584 C C . LEU A 1 74 ? -0.310 8.841 -0.052 1.00 83.94 74 LEU A C 1
ATOM 586 O O . LEU A 1 74 ? 0.705 8.976 0.637 1.00 83.94 74 LEU A O 1
ATOM 590 N N . ILE A 1 75 ? -0.287 8.231 -1.227 1.00 76.75 75 ILE A N 1
ATOM 591 C CA . ILE A 1 75 ? 0.919 7.642 -1.796 1.00 76.75 75 ILE A CA 1
ATOM 592 C C . ILE A 1 75 ? 1.563 8.679 -2.694 1.00 76.75 75 ILE A C 1
ATOM 594 O O . ILE A 1 75 ? 0.954 9.175 -3.646 1.00 76.75 75 ILE A O 1
ATOM 598 N N . ALA A 1 76 ? 2.807 9.028 -2.371 1.00 70.25 76 ALA A N 1
ATOM 599 C CA . ALA A 1 76 ? 3.536 10.038 -3.116 1.00 70.25 76 ALA A CA 1
ATOM 600 C C . ALA A 1 76 ? 3.604 9.662 -4.609 1.00 70.25 76 ALA A C 1
ATOM 602 O O . ALA A 1 76 ? 3.693 8.486 -4.966 1.00 70.25 76 ALA A O 1
ATOM 603 N N . LYS A 1 77 ? 3.568 10.660 -5.495 1.00 63.78 77 LYS A N 1
ATOM 604 C CA . LYS A 1 77 ? 3.848 10.444 -6.921 1.00 63.78 77 LYS A CA 1
ATOM 605 C C . LYS A 1 77 ? 5.335 10.125 -7.107 1.00 63.78 77 LYS A C 1
ATOM 607 O O . LYS A 1 77 ? 6.151 10.546 -6.291 1.00 63.78 77 LYS A O 1
ATOM 612 N N . LYS A 1 78 ? 5.670 9.424 -8.196 1.00 60.09 78 LYS A N 1
ATOM 613 C CA . LYS A 1 78 ? 7.035 8.998 -8.563 1.00 60.09 78 LYS A CA 1
ATOM 614 C C . LYS A 1 78 ? 8.082 10.104 -8.373 1.00 60.09 78 LYS A C 1
ATOM 616 O O . LYS A 1 78 ? 9.107 9.866 -7.747 1.00 60.09 78 LYS A O 1
ATOM 621 N N . ASP A 1 79 ? 7.792 11.317 -8.837 1.00 55.25 79 ASP A N 1
ATOM 622 C CA . ASP A 1 79 ? 8.732 12.452 -8.796 1.00 55.25 79 ASP A CA 1
ATOM 623 C C . ASP A 1 79 ? 8.917 13.044 -7.387 1.00 55.25 79 ASP A C 1
ATOM 625 O O . ASP A 1 79 ? 9.830 13.823 -7.135 1.00 55.25 79 ASP A O 1
ATOM 629 N N . SER A 1 80 ? 8.040 12.677 -6.451 1.00 54.25 80 SER A N 1
ATOM 630 C CA . SER A 1 80 ? 8.088 13.066 -5.038 1.00 54.25 80 SER A CA 1
ATOM 631 C C . SER A 1 80 ? 8.712 11.984 -4.151 1.00 54.25 80 SER A C 1
ATOM 633 O O . SER A 1 80 ? 8.781 12.147 -2.929 1.00 54.25 80 SER A O 1
ATOM 635 N N . TRP A 1 81 ? 9.133 10.859 -4.736 1.00 61.75 81 TRP A N 1
ATOM 636 C CA . TRP A 1 81 ? 9.915 9.850 -4.033 1.00 61.75 81 TRP A CA 1
ATOM 637 C C . TRP A 1 81 ? 11.347 10.361 -3.944 1.00 61.75 81 TRP A C 1
ATOM 639 O O . TRP A 1 81 ? 11.905 10.831 -4.932 1.00 61.75 81 TRP A O 1
ATOM 649 N N . LEU A 1 82 ? 11.909 10.344 -2.735 1.00 49.25 82 LEU A N 1
ATOM 650 C CA . LEU A 1 82 ? 13.207 10.957 -2.462 1.00 49.25 82 LEU A CA 1
ATOM 651 C C . LEU A 1 82 ? 14.276 10.464 -3.461 1.00 49.25 82 LEU A C 1
ATOM 653 O O . LEU A 1 82 ? 14.280 9.274 -3.801 1.00 49.25 82 LEU A O 1
ATOM 657 N N . PRO A 1 83 ? 15.187 11.351 -3.920 1.00 46.03 83 PRO A N 1
ATOM 658 C CA . PRO A 1 83 ? 16.329 10.953 -4.739 1.00 46.03 83 PRO A CA 1
ATOM 659 C C . PRO A 1 83 ? 17.155 9.890 -4.001 1.00 46.03 83 PRO A C 1
ATOM 661 O O . PRO A 1 83 ? 17.036 9.754 -2.779 1.00 46.03 83 PRO A O 1
ATOM 664 N N . PRO A 1 84 ? 17.982 9.105 -4.713 1.00 46.44 84 PRO A N 1
ATOM 665 C CA . PRO A 1 84 ? 18.626 7.947 -4.120 1.00 46.44 84 PRO A CA 1
ATOM 666 C C . PRO A 1 84 ? 19.453 8.346 -2.897 1.00 46.44 84 PRO A C 1
ATOM 668 O O . PRO A 1 84 ? 20.405 9.117 -2.997 1.00 46.44 84 PRO A O 1
ATOM 671 N N . PHE A 1 85 ? 19.069 7.813 -1.737 1.00 46.84 85 PHE A N 1
ATOM 672 C CA . PHE A 1 85 ? 19.812 7.976 -0.495 1.00 46.84 85 PHE A CA 1
ATOM 673 C C . PHE A 1 85 ? 21.256 7.464 -0.660 1.00 46.84 85 PHE A C 1
ATOM 675 O O . PHE A 1 85 ? 21.474 6.489 -1.379 1.00 46.84 85 PHE A O 1
ATOM 682 N N . PRO A 1 86 ? 22.244 8.079 0.011 1.00 41.94 86 PRO A N 1
ATOM 683 C CA . PRO A 1 86 ? 23.670 7.887 -0.274 1.00 41.94 86 PRO A CA 1
ATOM 684 C C . PRO A 1 86 ? 24.279 6.526 0.122 1.00 41.94 86 PRO A C 1
ATOM 686 O O . PRO A 1 86 ? 25.440 6.280 -0.192 1.00 41.94 86 PRO A O 1
ATOM 689 N N . SER A 1 87 ? 23.547 5.613 0.769 1.00 46.72 87 SER A N 1
ATOM 690 C CA . SER A 1 87 ? 24.069 4.308 1.212 1.00 46.72 87 SER A CA 1
ATOM 691 C C . SER A 1 87 ? 23.442 3.137 0.443 1.00 46.72 87 SER A C 1
ATOM 693 O O . SER A 1 87 ? 22.514 2.470 0.896 1.00 46.72 87 SER A O 1
ATOM 695 N N . TRP A 1 88 ? 23.960 2.878 -0.758 1.00 48.00 88 TRP A N 1
ATOM 696 C CA . TRP A 1 88 ? 23.543 1.762 -1.614 1.00 48.00 88 TRP A CA 1
ATOM 697 C C . TRP A 1 88 ? 24.220 0.460 -1.179 1.00 48.00 88 TRP A C 1
ATOM 699 O O . TRP A 1 88 ? 25.275 0.095 -1.691 1.00 48.00 88 TRP A O 1
ATOM 709 N N . GLY A 1 89 ? 23.608 -0.238 -0.222 1.00 48.00 89 GLY A N 1
ATOM 710 C CA . GLY A 1 89 ? 24.001 -1.599 0.162 1.00 48.00 89 GLY A CA 1
ATOM 711 C C . GLY A 1 89 ? 23.302 -2.711 -0.635 1.00 48.00 89 GLY A C 1
ATOM 712 O O . GLY A 1 89 ? 23.800 -3.832 -0.674 1.00 48.00 89 GLY A O 1
ATOM 713 N N . SER A 1 90 ? 22.175 -2.434 -1.300 1.00 49.91 90 SER A N 1
ATOM 714 C CA . SER A 1 90 ? 21.400 -3.444 -2.036 1.00 49.91 90 SER A CA 1
ATOM 715 C C . SER A 1 90 ? 20.843 -2.866 -3.344 1.00 49.91 90 SER A C 1
ATOM 717 O O . SER A 1 90 ? 20.087 -1.900 -3.368 1.00 49.91 90 SER A O 1
ATOM 719 N N . ASN A 1 91 ? 21.237 -3.449 -4.477 1.00 51.41 91 ASN A N 1
ATOM 720 C CA . ASN A 1 91 ? 20.959 -2.914 -5.819 1.00 51.41 91 ASN A CA 1
ATOM 721 C C . ASN A 1 91 ? 19.513 -3.148 -6.321 1.00 51.41 91 ASN A C 1
ATOM 723 O O . ASN A 1 91 ? 19.321 -3.176 -7.528 1.00 51.41 91 ASN A O 1
ATOM 727 N N . TYR A 1 92 ? 18.519 -3.383 -5.450 1.00 53.44 92 TYR A N 1
ATOM 728 C CA . TYR A 1 92 ? 17.173 -3.824 -5.874 1.00 53.44 92 TYR A CA 1
ATOM 729 C C . TYR A 1 92 ? 16.032 -3.400 -4.923 1.00 53.44 92 TYR A C 1
ATOM 731 O O . TYR A 1 92 ? 15.093 -4.171 -4.698 1.00 53.44 92 TYR A O 1
ATOM 739 N N . GLU A 1 93 ? 16.097 -2.201 -4.335 1.00 58.34 93 GLU A N 1
ATOM 740 C CA . GLU A 1 93 ? 15.067 -1.703 -3.409 1.00 58.34 93 GLU A CA 1
ATOM 741 C C . GLU A 1 93 ? 14.349 -0.467 -3.955 1.00 58.34 93 GLU A C 1
ATOM 743 O O . GLU A 1 93 ? 14.963 0.563 -4.220 1.00 58.34 93 GLU A O 1
ATOM 748 N N . MET A 1 94 ? 13.022 -0.539 -4.064 1.00 59.41 94 MET A N 1
ATOM 749 C CA . MET A 1 94 ? 12.184 0.649 -4.250 1.00 59.41 94 MET A CA 1
ATOM 750 C C . MET A 1 94 ? 11.671 1.103 -2.887 1.00 59.41 94 MET A C 1
ATOM 752 O O . MET A 1 94 ? 11.214 0.284 -2.096 1.00 59.41 94 MET A O 1
ATOM 756 N N . ARG A 1 95 ? 11.706 2.407 -2.604 1.00 67.44 95 ARG A N 1
ATOM 757 C CA . ARG A 1 95 ? 11.124 2.971 -1.380 1.00 67.44 95 ARG A CA 1
ATOM 758 C C . ARG A 1 95 ? 9.905 3.814 -1.722 1.00 67.44 95 ARG A C 1
ATOM 760 O O . ARG A 1 95 ? 10.006 4.746 -2.509 1.00 67.44 95 ARG A O 1
ATOM 767 N N . VAL A 1 96 ? 8.765 3.472 -1.131 1.00 71.44 96 VAL A N 1
ATOM 768 C CA . VAL A 1 96 ? 7.494 4.183 -1.296 1.00 71.44 96 VAL A CA 1
ATOM 769 C C . VA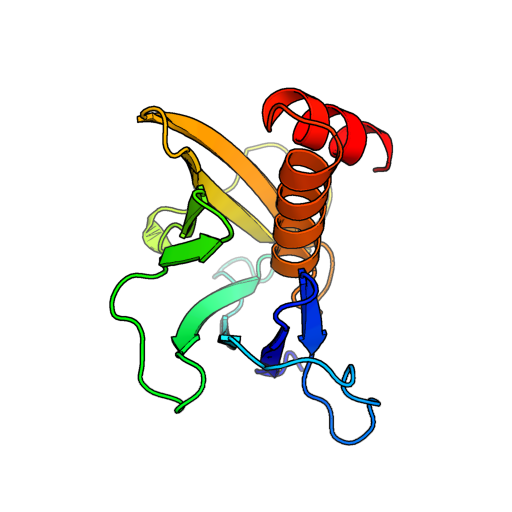L A 1 96 ? 7.276 5.052 -0.066 1.00 71.44 96 VAL A C 1
ATOM 771 O O . VAL A 1 96 ? 7.276 4.548 1.059 1.00 71.44 96 VAL A O 1
ATOM 774 N N . LYS A 1 97 ? 7.092 6.356 -0.279 1.00 77.69 97 LYS A N 1
ATOM 775 C CA . LYS A 1 97 ? 6.664 7.279 0.773 1.00 77.69 97 LYS A C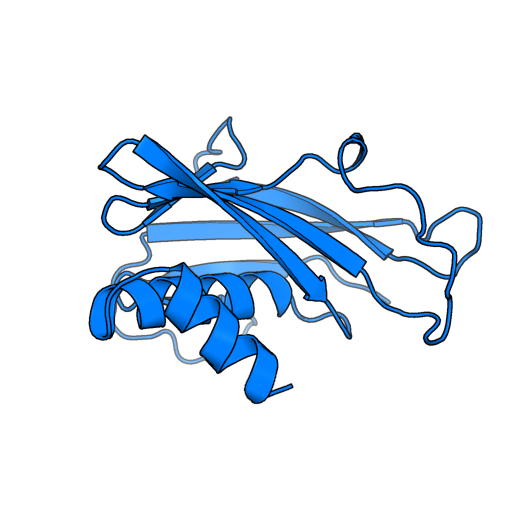A 1
ATOM 776 C C . LYS A 1 97 ? 5.140 7.326 0.801 1.00 77.69 97 LYS A C 1
ATOM 778 O O . LYS A 1 97 ? 4.511 7.641 -0.212 1.00 77.69 97 LYS A O 1
ATOM 783 N N . VAL A 1 98 ? 4.577 7.048 1.967 1.00 82.06 98 VAL A N 1
ATOM 784 C CA . VAL A 1 98 ? 3.144 7.142 2.234 1.00 82.06 98 VAL A CA 1
ATOM 785 C C . VAL A 1 98 ? 2.943 8.134 3.368 1.00 82.06 98 VAL A C 1
ATOM 787 O O . VAL A 1 98 ? 3.584 8.021 4.411 1.00 82.06 98 VAL A O 1
ATOM 790 N N . THR A 1 99 ? 2.072 9.109 3.149 1.00 86.88 99 THR A N 1
ATOM 791 C CA . THR A 1 99 ? 1.569 9.992 4.199 1.00 86.88 99 THR A CA 1
ATOM 792 C C . THR A 1 99 ? 0.228 9.443 4.653 1.00 86.88 99 THR A C 1
ATOM 794 O O . THR A 1 99 ? -0.642 9.208 3.821 1.00 86.88 99 THR A O 1
ATOM 797 N N . ILE A 1 100 ? 0.063 9.224 5.949 1.00 88.12 100 ILE A N 1
ATOM 798 C CA . ILE A 1 100 ? -1.188 8.769 6.542 1.00 88.12 100 ILE A CA 1
ATOM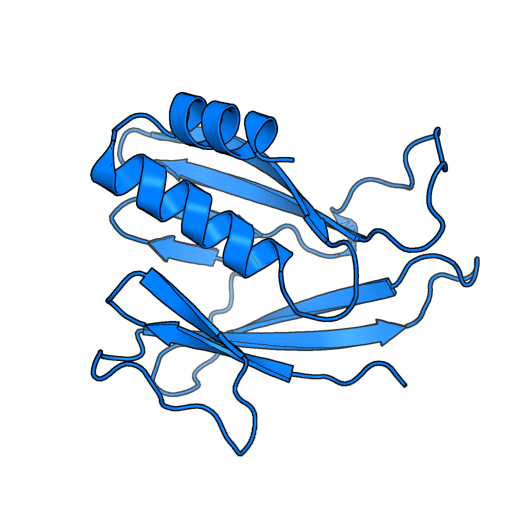 799 C C . ILE A 1 100 ? -1.711 9.891 7.419 1.00 88.12 100 ILE A C 1
ATOM 801 O O . ILE A 1 100 ? -1.024 10.328 8.335 1.00 88.12 100 ILE A O 1
ATOM 805 N N . GLU A 1 101 ? -2.917 10.338 7.122 1.00 88.50 101 GLU A N 1
ATOM 806 C CA . GLU A 1 101 ? -3.670 11.295 7.921 1.00 88.50 101 GLU A CA 1
ATOM 807 C C . GLU A 1 101 ? -4.763 10.529 8.671 1.00 88.50 101 GLU A C 1
ATOM 809 O O . GLU A 1 101 ? -5.522 9.766 8.070 1.00 88.50 101 GLU A O 1
ATOM 814 N N . LYS A 1 102 ? -4.797 10.668 9.993 1.00 85.88 102 LYS A N 1
ATOM 815 C CA . LYS A 1 102 ? -5.820 10.069 10.852 1.00 85.88 102 LYS A CA 1
ATOM 816 C C . LYS A 1 102 ? -7.062 10.960 10.907 1.00 85.88 102 LYS A C 1
ATOM 818 O O . LYS A 1 102 ? -7.007 12.150 10.610 1.00 85.88 102 LYS A O 1
ATOM 823 N N . SER A 1 103 ? -8.170 10.407 11.391 1.00 81.69 103 SER A N 1
ATOM 824 C CA . SER A 1 103 ? -9.430 11.137 11.575 1.00 81.69 103 SER A CA 1
ATOM 825 C C . SER A 1 103 ? -9.350 12.312 12.559 1.00 81.69 103 SER A C 1
ATOM 827 O O . SER A 1 103 ? -10.179 13.213 12.492 1.00 81.69 103 SER A O 1
ATOM 829 N N . ASP A 1 104 ? -8.390 12.298 13.487 1.00 83.81 104 ASP A N 1
ATOM 830 C CA . ASP A 1 104 ? -8.131 13.382 14.448 1.00 83.81 104 ASP A CA 1
ATOM 831 C C . ASP A 1 104 ? -7.211 14.487 13.888 1.00 83.81 104 ASP A C 1
ATOM 833 O O . ASP A 1 104 ? -6.958 15.479 14.571 1.00 83.81 104 ASP A O 1
ATOM 837 N N . GLY A 1 105 ? -6.752 14.349 12.639 1.00 83.44 105 GLY A N 1
ATOM 838 C CA . GLY A 1 105 ? -5.851 15.286 11.969 1.00 83.44 105 GLY A CA 1
ATOM 839 C C . GLY A 1 105 ? -4.363 14.993 12.174 1.00 83.44 105 GLY A C 1
ATOM 840 O O . GLY A 1 105 ? -3.531 15.697 11.599 1.00 83.44 105 GLY A O 1
ATOM 841 N N . ASP A 1 106 ? -3.999 13.961 12.945 1.00 86.62 106 ASP A N 1
ATOM 842 C CA . ASP A 1 106 ? -2.605 13.534 13.069 1.00 86.62 106 ASP A CA 1
ATOM 843 C C . ASP A 1 106 ? -2.058 13.046 11.725 1.00 86.62 106 ASP A C 1
ATOM 845 O O . ASP A 1 106 ? -2.705 12.282 11.005 1.00 86.62 1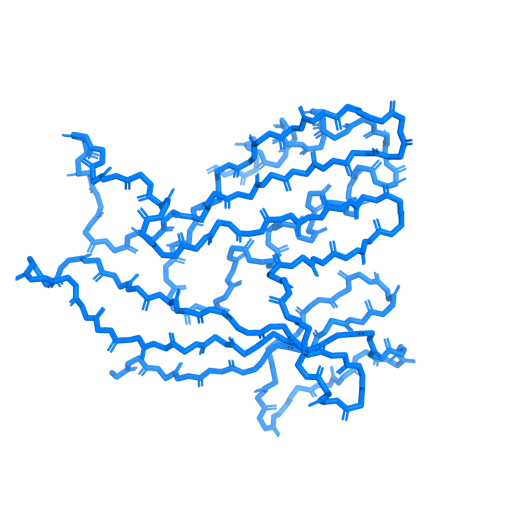06 ASP A O 1
ATOM 849 N N . ILE A 1 107 ? -0.809 13.409 11.429 1.00 87.81 107 ILE A N 1
ATOM 850 C CA . ILE A 1 107 ? -0.119 12.997 10.207 1.00 87.81 107 ILE A CA 1
ATOM 851 C C . ILE A 1 107 ? 1.114 12.168 10.555 1.00 87.81 107 ILE A C 1
ATOM 853 O O . ILE A 1 107 ? 2.000 12.625 11.272 1.00 87.81 107 ILE A O 1
ATOM 857 N N . GLU A 1 108 ? 1.213 10.984 9.957 1.00 86.69 108 GLU A N 1
ATOM 858 C CA . GLU A 1 108 ? 2.374 10.103 10.046 1.00 86.69 108 GLU A CA 1
ATOM 859 C C . GLU A 1 108 ? 2.950 9.843 8.651 1.00 86.69 108 GLU A C 1
ATOM 861 O O . GLU A 1 108 ? 2.222 9.659 7.673 1.00 86.69 108 GLU A O 1
ATOM 866 N N . ILE A 1 109 ? 4.277 9.794 8.540 1.00 85.50 109 ILE A N 1
ATOM 867 C CA . ILE A 1 109 ? 4.954 9.489 7.277 1.00 85.50 109 ILE A CA 1
ATOM 868 C C . ILE A 1 109 ? 5.662 8.149 7.400 1.00 85.50 109 ILE A C 1
ATOM 870 O O . ILE A 1 109 ? 6.624 7.994 8.155 1.00 85.50 109 ILE A O 1
ATOM 874 N N . ILE A 1 110 ? 5.252 7.197 6.567 1.00 82.06 110 ILE A N 1
ATOM 875 C CA . ILE A 1 110 ? 5.856 5.872 6.504 1.00 82.06 110 ILE A CA 1
ATOM 876 C C . ILE A 1 110 ? 6.676 5.746 5.226 1.00 82.06 110 ILE A C 1
ATOM 878 O O . ILE A 1 110 ? 6.221 6.040 4.121 1.00 82.06 110 ILE A O 1
ATOM 882 N N . ASN A 1 111 ? 7.906 5.266 5.388 1.00 77.81 111 ASN A N 1
ATOM 883 C CA . ASN A 1 111 ? 8.766 4.880 4.280 1.00 77.81 111 ASN A CA 1
ATOM 884 C C . ASN A 1 111 ? 8.783 3.358 4.197 1.00 77.81 111 ASN A C 1
ATOM 886 O O . ASN A 1 111 ? 9.336 2.683 5.066 1.00 77.81 111 ASN A O 1
ATOM 890 N N . LEU A 1 112 ? 8.154 2.826 3.159 1.00 75.69 112 LEU A N 1
ATOM 891 C CA . LEU A 1 112 ? 8.027 1.397 2.935 1.00 75.69 112 LEU A CA 1
ATOM 892 C C . LEU A 1 112 ? 9.090 0.958 1.947 1.00 75.69 112 LEU A C 1
ATOM 894 O O . LEU A 1 112 ? 9.237 1.545 0.879 1.00 75.69 112 LEU A O 1
ATOM 898 N N . VAL A 1 113 ? 9.826 -0.088 2.303 1.00 70.31 113 VAL A N 1
ATOM 899 C CA . VAL A 1 113 ? 10.827 -0.673 1.416 1.00 70.31 113 VAL A CA 1
ATOM 900 C C . VAL A 1 113 ? 10.198 -1.849 0.683 1.00 70.31 113 VAL A C 1
ATOM 902 O O . VAL A 1 113 ? 9.778 -2.841 1.291 1.00 70.31 113 VAL A O 1
ATOM 905 N N . HIS A 1 114 ? 10.152 -1.738 -0.635 1.00 66.69 114 HIS A N 1
ATOM 906 C CA . HIS A 1 114 ? 9.885 -2.835 -1.535 1.00 66.69 114 HIS A CA 1
ATOM 907 C C . HIS A 1 114 ? 11.202 -3.509 -1.919 1.00 66.69 114 HIS A C 1
ATOM 909 O O . HIS A 1 114 ? 11.932 -3.065 -2.805 1.00 66.69 114 HIS A O 1
ATOM 915 N N . THR A 1 115 ? 11.473 -4.618 -1.248 1.00 54.69 115 THR A N 1
ATOM 916 C CA . THR A 1 115 ? 12.469 -5.603 -1.648 1.00 54.69 115 THR A CA 1
ATOM 917 C C . THR A 1 115 ? 11.747 -6.619 -2.545 1.00 54.69 115 THR A C 1
ATOM 919 O O . THR A 1 115 ? 10.810 -7.250 -2.086 1.00 54.69 115 THR A O 1
ATOM 922 N N . LYS A 1 116 ? 12.137 -6.756 -3.824 1.00 53.72 116 LYS A N 1
ATOM 923 C CA . LYS A 1 116 ? 11.623 -7.751 -4.811 1.00 53.72 116 LYS A CA 1
ATOM 924 C C . LYS A 1 116 ? 10.156 -7.615 -5.296 1.00 53.72 116 LYS A C 1
ATOM 926 O O . LYS A 1 116 ? 9.235 -7.901 -4.561 1.00 53.72 116 LYS A O 1
ATOM 931 N N . TYR A 1 117 ? 9.981 -7.303 -6.585 1.00 52.59 117 TYR A N 1
ATOM 932 C CA . TYR A 1 117 ? 8.901 -7.553 -7.589 1.00 52.59 117 TYR A CA 1
ATOM 933 C C . TYR A 1 117 ? 7.406 -7.847 -7.264 1.00 52.59 117 TYR A C 1
ATOM 935 O O . TYR A 1 117 ? 6.661 -8.102 -8.211 1.00 52.59 117 TYR A O 1
ATOM 943 N N . TYR A 1 118 ? 6.927 -7.838 -6.021 1.00 53.31 118 TYR A N 1
ATOM 944 C CA . TYR A 1 118 ? 5.638 -8.457 -5.653 1.00 53.31 118 TYR A CA 1
ATOM 945 C C . TYR A 1 118 ? 4.536 -7.534 -5.104 1.00 53.31 118 TYR A C 1
ATOM 947 O O . TYR A 1 118 ? 3.472 -8.021 -4.744 1.00 53.31 118 TYR A O 1
ATOM 955 N N . GLY A 1 119 ? 4.718 -6.212 -5.078 1.00 56.97 119 GLY A N 1
ATOM 956 C CA . GLY A 1 119 ? 3.730 -5.297 -4.484 1.00 56.97 119 GLY A CA 1
ATOM 957 C C . GLY A 1 119 ? 3.754 -5.274 -2.954 1.00 56.97 119 GLY A C 1
ATOM 958 O O . GLY A 1 119 ? 2.906 -4.638 -2.329 1.00 56.97 119 GLY A O 1
ATOM 959 N N . ASP A 1 120 ? 4.761 -5.903 -2.343 1.00 66.06 120 ASP A N 1
ATOM 960 C CA . ASP A 1 120 ? 4.899 -6.058 -0.896 1.00 66.06 120 ASP A CA 1
ATOM 961 C C . ASP A 1 120 ? 4.800 -4.740 -0.134 1.00 66.06 120 ASP A C 1
ATOM 963 O O . ASP A 1 120 ? 4.313 -4.738 0.986 1.00 66.06 120 ASP A O 1
ATOM 967 N N . ALA A 1 121 ? 5.224 -3.607 -0.704 1.00 72.12 121 ALA A N 1
ATOM 968 C CA . ALA A 1 121 ? 5.104 -2.317 -0.023 1.00 72.12 121 ALA A CA 1
ATOM 969 C C . ALA A 1 121 ? 3.659 -2.020 0.401 1.00 72.12 121 ALA A C 1
ATOM 971 O O . ALA A 1 121 ? 3.436 -1.602 1.530 1.00 72.12 121 ALA A O 1
ATOM 972 N N . PHE A 1 122 ? 2.674 -2.302 -0.446 1.00 71.44 122 PHE A N 1
ATOM 973 C CA . PHE A 1 122 ? 1.277 -2.098 -0.083 1.00 71.44 122 PHE A CA 1
ATOM 974 C C . PHE A 1 122 ? 0.793 -3.128 0.922 1.00 71.44 122 PHE A C 1
ATOM 976 O O . PHE A 1 122 ? 0.170 -2.753 1.904 1.00 71.44 122 PHE A O 1
ATOM 983 N N . VAL A 1 123 ? 1.130 -4.407 0.742 1.00 74.62 123 VAL A N 1
ATOM 984 C CA . VAL A 1 123 ? 0.815 -5.441 1.742 1.00 74.62 123 VAL A CA 1
ATOM 985 C C . VAL A 1 123 ? 1.371 -5.042 3.116 1.00 74.62 123 VAL A C 1
ATOM 987 O O . VAL A 1 123 ? 0.705 -5.207 4.135 1.00 74.62 123 VAL A O 1
ATOM 990 N N . LYS A 1 124 ? 2.570 -4.448 3.157 1.00 79.62 124 LYS A N 1
ATOM 991 C CA . LYS A 1 124 ? 3.179 -3.900 4.375 1.00 79.62 124 LYS A CA 1
ATOM 992 C C . LYS A 1 124 ? 2.419 -2.684 4.907 1.00 79.62 124 LYS A C 1
ATOM 994 O O . LYS A 1 124 ? 2.169 -2.637 6.106 1.00 79.62 124 LYS A O 1
ATOM 999 N N . LEU A 1 125 ? 2.026 -1.740 4.046 1.00 81.56 125 LEU A N 1
ATOM 1000 C CA . LEU A 1 125 ? 1.152 -0.624 4.431 1.00 81.56 125 LEU A CA 1
ATOM 1001 C C . LEU A 1 125 ? -0.120 -1.147 5.108 1.00 81.56 125 LEU A C 1
ATOM 1003 O O . LEU A 1 125 ? -0.440 -0.719 6.210 1.00 81.56 125 LEU A O 1
ATOM 1007 N N . PHE A 1 126 ? -0.792 -2.120 4.491 1.00 79.25 126 PHE A N 1
ATOM 1008 C CA . PHE A 1 126 ? -2.016 -2.720 5.018 1.00 79.25 126 PHE A CA 1
ATOM 1009 C C . PHE A 1 126 ? -1.798 -3.410 6.359 1.00 79.25 126 PHE A C 1
ATOM 1011 O O . PHE A 1 126 ? -2.584 -3.201 7.274 1.00 79.25 126 PHE A O 1
ATOM 1018 N N . LYS A 1 127 ? -0.713 -4.175 6.524 1.00 81.44 127 LYS A N 1
ATOM 1019 C CA . LYS A 1 127 ? -0.371 -4.776 7.823 1.00 81.44 127 LYS A CA 1
ATOM 1020 C C . LYS A 1 127 ? -0.200 -3.723 8.915 1.00 81.44 127 LYS A C 1
ATOM 1022 O O . LYS A 1 127 ? -0.673 -3.933 10.026 1.00 81.44 127 LYS A O 1
ATOM 1027 N N . ILE A 1 128 ? 0.443 -2.598 8.599 1.00 86.56 128 ILE A N 1
ATOM 1028 C CA . ILE A 1 128 ? 0.605 -1.489 9.544 1.00 86.56 128 ILE A CA 1
ATOM 1029 C C . ILE A 1 128 ? -0.752 -0.864 9.881 1.00 86.56 128 ILE A C 1
ATOM 1031 O O . ILE A 1 128 ? -1.050 -0.685 11.057 1.00 86.56 128 ILE A O 1
ATOM 1035 N N . LEU A 1 129 ? -1.579 -0.564 8.875 1.00 85.75 129 LEU A N 1
ATOM 1036 C CA . LEU A 1 129 ? -2.906 0.030 9.070 1.00 85.75 129 LEU A CA 1
ATOM 1037 C C . LEU A 1 129 ? -3.824 -0.886 9.883 1.00 85.75 129 LEU A C 1
ATOM 1039 O O . LEU A 1 129 ? -4.447 -0.438 10.836 1.00 85.75 129 LEU A O 1
ATOM 1043 N N . LYS A 1 130 ? -3.848 -2.182 9.564 1.00 83.88 130 LYS A N 1
ATOM 1044 C CA . LYS A 1 130 ? -4.618 -3.190 10.295 1.00 83.88 130 LYS A CA 1
ATOM 1045 C C . LYS A 1 130 ? -4.131 -3.345 11.734 1.00 83.88 130 LYS A C 1
ATOM 1047 O O . LYS A 1 130 ? -4.939 -3.399 12.650 1.00 83.88 130 LYS A O 1
ATOM 1052 N N . ALA A 1 131 ? -2.817 -3.363 11.955 1.00 84.81 131 ALA A N 1
ATOM 1053 C CA . ALA A 1 131 ? -2.270 -3.393 13.307 1.00 84.81 131 ALA A CA 1
ATOM 1054 C C . ALA A 1 131 ? -2.623 -2.124 14.100 1.00 84.81 131 ALA A C 1
ATOM 1056 O O . ALA A 1 131 ? -2.888 -2.226 15.295 1.00 84.81 131 ALA A O 1
ATOM 1057 N N . ALA A 1 132 ? -2.645 -0.954 13.453 1.00 85.31 132 ALA A N 1
ATOM 1058 C CA . ALA A 1 132 ? -3.061 0.301 14.077 1.00 85.31 132 ALA A CA 1
ATOM 1059 C C . ALA A 1 132 ? -4.559 0.309 14.430 1.00 85.31 132 ALA A C 1
ATOM 1061 O O . ALA A 1 132 ? -4.931 0.833 15.478 1.00 85.31 132 ALA A O 1
ATOM 1062 N N . ASP A 1 133 ? -5.392 -0.301 13.584 1.00 83.56 133 ASP A N 1
ATOM 1063 C CA . ASP A 1 133 ? -6.833 -0.480 13.796 1.00 83.56 133 ASP A CA 1
ATOM 1064 C C . ASP A 1 133 ? -7.119 -1.440 14.969 1.00 83.56 133 ASP A C 1
ATOM 1066 O O . ASP A 1 133 ? -7.892 -1.129 15.870 1.00 83.56 133 ASP A O 1
ATOM 1070 N N . GLU A 1 134 ? -6.426 -2.583 15.025 1.00 80.75 134 GLU A N 1
ATOM 1071 C CA . GLU A 1 134 ? -6.637 -3.615 16.054 1.00 80.75 134 GLU A CA 1
ATOM 1072 C C . GLU A 1 134 ? -5.990 -3.289 17.416 1.00 80.75 134 GLU A C 1
ATOM 1074 O O . GLU A 1 134 ? -6.543 -3.633 18.461 1.00 80.75 134 GLU A O 1
ATOM 1079 N N . LYS A 1 135 ? -4.786 -2.695 17.429 1.00 66.75 135 LYS A N 1
ATOM 1080 C CA . LYS A 1 135 ? -3.938 -2.542 18.635 1.00 66.75 135 LYS A CA 1
ATOM 1081 C C . LYS A 1 135 ? -3.751 -1.091 19.091 1.00 66.75 135 LYS A C 1
ATOM 1083 O O . LYS A 1 135 ? -3.088 -0.861 20.103 1.00 66.75 135 LYS A O 1
ATOM 1088 N N . GLY A 1 136 ? -4.336 -0.128 18.382 1.00 75.88 136 GLY A N 1
ATOM 1089 C CA . GLY A 1 136 ? -4.173 1.301 18.643 1.00 75.88 136 GLY A CA 1
ATOM 1090 C C . GLY A 1 136 ? -2.912 1.912 18.014 1.00 75.88 136 GLY A C 1
ATOM 1091 O O . GLY A 1 136 ? -2.134 1.233 17.351 1.00 75.88 136 GLY A O 1
ATOM 1092 N N . ASN A 1 137 ? -2.771 3.231 18.213 1.00 82.88 137 ASN A N 1
ATOM 1093 C CA . ASN A 1 137 ? -1.801 4.187 17.646 1.00 82.88 137 ASN A CA 1
ATOM 1094 C C . ASN A 1 137 ? -0.852 3.678 16.533 1.00 82.88 137 ASN A C 1
ATOM 1096 O O . ASN A 1 137 ? 0.063 2.882 16.748 1.00 82.88 137 ASN A O 1
ATOM 1100 N N . LEU A 1 138 ? -0.974 4.297 15.356 1.00 86.06 138 LEU A N 1
ATOM 1101 C CA . LEU A 1 138 ? -0.141 4.075 14.173 1.00 86.06 138 LEU A CA 1
ATOM 1102 C C . LEU A 1 138 ? 1.378 4.051 14.438 1.00 86.06 138 LEU A C 1
ATOM 1104 O O . LEU A 1 138 ? 2.081 3.232 13.848 1.00 86.06 138 LEU A O 1
ATOM 1108 N N . ALA A 1 139 ? 1.894 4.892 15.338 1.00 84.19 139 ALA A N 1
ATOM 1109 C CA . ALA A 1 139 ? 3.321 4.925 15.663 1.00 84.19 139 ALA A CA 1
ATOM 1110 C C . ALA A 1 139 ? 3.810 3.603 16.285 1.00 84.19 139 ALA A C 1
ATOM 1112 O O . ALA A 1 139 ? 4.896 3.109 15.959 1.00 84.19 139 ALA A O 1
ATOM 1113 N N . ASP A 1 140 ? 2.991 2.989 17.141 1.00 84.06 140 ASP A N 1
ATOM 1114 C CA . ASP A 1 140 ? 3.294 1.693 17.739 1.00 84.06 140 ASP A CA 1
ATOM 1115 C C . ASP A 1 140 ? 3.199 0.568 16.712 1.00 84.06 140 ASP A C 1
ATOM 1117 O O . ASP A 1 140 ? 4.099 -0.275 16.658 1.00 84.06 140 ASP A O 1
ATOM 1121 N N . ALA A 1 141 ? 2.189 0.601 15.839 1.00 84.69 141 ALA A N 1
ATOM 1122 C CA . ALA A 1 141 ? 2.064 -0.339 14.728 1.00 84.69 141 ALA A CA 1
ATOM 1123 C C . ALA A 1 141 ? 3.297 -0.300 13.805 1.00 84.69 141 ALA A C 1
ATOM 1125 O O . ALA A 1 141 ? 3.882 -1.340 13.495 1.00 84.69 141 ALA A O 1
ATOM 1126 N N . VAL A 1 142 ? 3.767 0.900 13.440 1.00 83.31 142 VAL A N 1
ATOM 1127 C CA . VAL A 1 142 ? 4.995 1.093 12.649 1.00 83.31 142 VAL A CA 1
ATOM 1128 C C . VAL A 1 142 ? 6.221 0.549 13.382 1.00 83.31 142 VAL A C 1
ATOM 1130 O O . VAL A 1 142 ? 7.082 -0.083 12.765 1.00 83.31 142 VAL A O 1
ATOM 1133 N N . ARG A 1 143 ? 6.332 0.787 14.694 1.00 83.12 143 ARG A N 1
ATOM 1134 C CA . ARG A 1 143 ? 7.463 0.322 15.507 1.00 83.12 143 ARG A CA 1
ATOM 1135 C C . ARG A 1 143 ? 7.504 -1.199 15.622 1.00 83.12 143 ARG A C 1
ATOM 1137 O O . ARG A 1 143 ? 8.587 -1.767 15.512 1.00 83.12 143 ARG A O 1
ATOM 1144 N N . ILE A 1 144 ? 6.358 -1.840 15.847 1.00 79.44 144 ILE A N 1
ATOM 1145 C CA . ILE A 1 144 ? 6.232 -3.304 15.882 1.00 79.44 144 ILE A CA 1
ATOM 1146 C C . ILE A 1 144 ? 6.654 -3.873 14.531 1.00 79.44 144 ILE A C 1
ATOM 1148 O O . ILE A 1 144 ? 7.539 -4.721 14.473 1.00 79.44 144 ILE A O 1
ATOM 1152 N N . PHE A 1 145 ? 6.113 -3.323 13.447 1.00 73.38 145 PHE A N 1
ATOM 1153 C CA . PHE A 1 145 ? 6.407 -3.793 12.103 1.00 73.38 145 PHE A CA 1
ATOM 1154 C C . PHE A 1 145 ? 7.896 -3.667 11.736 1.00 73.38 145 PHE A C 1
ATOM 1156 O O . PHE A 1 145 ? 8.480 -4.587 11.175 1.00 73.38 145 PHE A O 1
ATOM 1163 N N . LYS A 1 146 ? 8.554 -2.560 12.108 1.00 73.69 146 LYS A N 1
ATOM 1164 C CA . LYS A 1 146 ? 10.001 -2.374 11.895 1.00 73.69 146 LYS A CA 1
ATOM 1165 C C . LYS A 1 146 ? 10.879 -3.362 12.674 1.00 73.69 146 LYS A C 1
ATOM 1167 O O . LYS A 1 146 ? 12.022 -3.536 12.280 1.00 73.69 146 LYS A O 1
ATOM 1172 N N . LYS A 1 147 ? 10.391 -3.955 13.772 1.00 74.06 147 LYS A N 1
ATOM 1173 C CA . LYS A 1 147 ? 11.127 -4.968 14.554 1.00 74.06 147 LYS A CA 1
ATOM 1174 C C . LYS A 1 147 ? 11.019 -6.379 13.970 1.00 74.06 147 LYS A C 1
ATOM 1176 O O . LYS A 1 147 ? 11.830 -7.225 14.321 1.00 74.06 147 LYS A O 1
ATOM 1181 N N . GLU A 1 148 ? 10.017 -6.637 13.131 1.00 57.75 148 GLU A N 1
ATOM 1182 C CA . GLU A 1 148 ? 9.843 -7.918 12.429 1.00 57.75 148 GLU A CA 1
ATOM 1183 C C . GLU A 1 148 ? 10.730 -8.037 11.169 1.00 57.75 148 GLU A C 1
ATOM 1185 O O . GLU A 1 148 ? 10.726 -9.084 10.521 1.00 57.75 148 GLU A O 1
ATOM 1190 N N . ILE A 1 149 ? 11.471 -6.977 10.814 1.00 54.16 149 ILE A N 1
ATOM 1191 C CA . ILE A 1 149 ? 12.363 -6.862 9.643 1.00 54.16 149 ILE A CA 1
ATOM 1192 C C . ILE A 1 149 ? 13.817 -6.879 10.107 1.00 54.16 149 ILE A C 1
ATOM 1194 O O . ILE A 1 149 ? 14.626 -7.548 9.427 1.00 54.16 149 ILE A O 1
#

Sequence (149 aa):
MHSNFVMAVYSTGEAVKLTLAERLPGAEVIAFIHCVYDAPTPSGKNHYYSYSLFDKNFEQINSNCLEWNGFKCLIAKKDSWLPPFPSWGSNYEMRVKVTIEKSDGDIEIINLVHTKYYGDAFVKLFKILKAADEKGNLADAVRIFKKEI